Protein AF-A0A1V6DLV2-F1 (afdb_monomer)

Secondary structure (DSSP, 8-state):
-GGGGTPPP------HHHHHHHHHHHHHHHHHS---S--S--HHHHHHHHS------HHHHHHH----SS-HHHHHHHHHHHHHHT-

Radius of gyration: 19.01 Å; Cα contacts (8 Å, |Δi|>4): 50; chains: 1; bounding box: 38×27×51 Å

Foldseek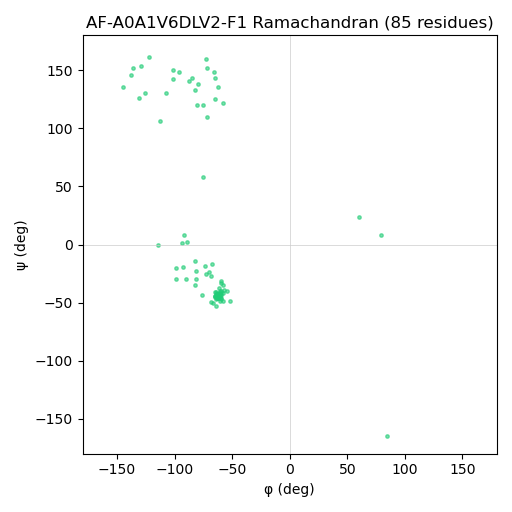 3Di:
DCVLLVHDDDPDDDDLVVLAVQQVVQVVCVVPDVDPDDRPGHNVNSVVVVDDDDDDCPCVCVPVVDDDPADPVRVVVVVSVVVVVVD

Mean predicted aligned error: 5.7 Å

Solvent-accessible surface area (backbone atoms only — not comparable to full-atom values): 5508 Å² total; per-residue (Å²): 108,55,65,80,73,75,39,79,79,89,80,82,82,78,54,62,69,59,42,32,52,51,5,50,53,34,48,51,48,51,72,74,43,99,58,84,81,77,63,95,39,36,48,63,58,33,51,63,73,68,48,91,85,82,82,83,56,65,62,46,33,71,79,67,66,53,69,82,93,62,51,73,67,59,51,51,50,52,50,52,52,50,64,61,70,74,106

Sequence (87 aa):
MLAALGEPPITRRISLRAARTVGACCEALWRTLPMKGEPPMTRFVAEELAKDHWFDLVAARRDLGYAPRVSMAEGTAALVASLLGGK

pLDDT: mean 91.47, std 6.11, range [52.34, 97.38]

Structure (mmCIF, N/CA/C/O backbone):
data_AF-A0A1V6DLV2-F1
#
_entry.id   AF-A0A1V6DLV2-F1
#
loop_
_atom_site.group_PDB
_atom_site.id
_atom_site.type_symbol
_atom_site.label_atom_id
_atom_site.label_alt_id
_atom_site.label_comp_id
_atom_site.label_asym_id
_atom_site.label_entity_id
_atom_site.label_seq_id
_atom_site.pdbx_PDB_ins_code
_atom_site.Cartn_x
_atom_site.Cartn_y
_atom_site.Cartn_z
_atom_site.occupancy
_atom_site.B_iso_or_equiv
_atom_site.auth_seq_id
_atom_site.auth_comp_id
_atom_site.auth_asym_id
_atom_site.auth_atom_id
_atom_site.pdbx_PDB_model_num
ATOM 1 N N . MET A 1 1 ? 13.143 -2.002 0.237 1.00 80.00 1 MET A N 1
ATOM 2 C CA . MET A 1 1 ? 13.069 -0.584 0.649 1.00 80.00 1 MET A CA 1
ATOM 3 C C . MET A 1 1 ? 13.489 -0.384 2.103 1.00 80.00 1 MET A C 1
ATOM 5 O O . MET A 1 1 ? 14.524 0.227 2.282 1.00 80.00 1 MET A O 1
ATOM 9 N N . LEU A 1 2 ? 12.792 -0.929 3.117 1.00 86.88 2 LEU A N 1
ATOM 10 C CA . LEU A 1 2 ? 13.175 -0.756 4.540 1.00 86.88 2 LEU A CA 1
ATOM 11 C C . LEU A 1 2 ? 14.640 -1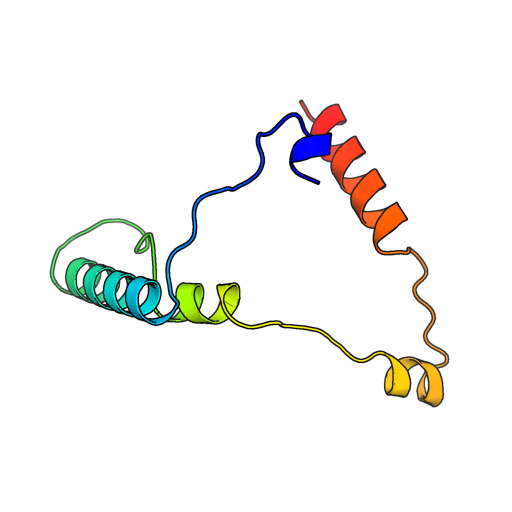.122 4.827 1.00 86.88 2 LEU A C 1
ATOM 13 O O . LEU A 1 2 ? 15.388 -0.299 5.338 1.00 86.88 2 LEU A O 1
ATOM 17 N N . ALA A 1 3 ? 15.083 -2.291 4.357 1.00 87.94 3 ALA A N 1
ATOM 18 C CA . ALA A 1 3 ? 16.482 -2.703 4.481 1.00 87.94 3 ALA A CA 1
ATOM 19 C C . ALA A 1 3 ? 17.471 -1.731 3.802 1.00 87.94 3 ALA A C 1
ATOM 21 O O . ALA A 1 3 ? 18.572 -1.531 4.298 1.00 87.94 3 ALA A O 1
ATOM 22 N N . ALA A 1 4 ? 17.073 -1.087 2.698 1.00 87.31 4 ALA A N 1
ATOM 23 C CA . ALA A 1 4 ? 17.903 -0.093 2.011 1.00 87.31 4 ALA A CA 1
ATOM 24 C C . ALA A 1 4 ? 17.989 1.241 2.779 1.00 87.31 4 ALA A C 1
ATOM 26 O O . ALA A 1 4 ? 18.897 2.026 2.537 1.00 87.31 4 ALA A O 1
ATOM 27 N N . LEU A 1 5 ? 17.063 1.483 3.713 1.00 90.00 5 LEU A N 1
ATOM 28 C CA . LEU A 1 5 ? 17.079 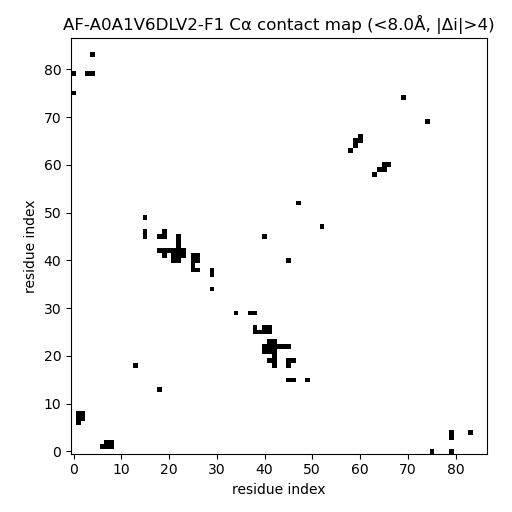2.612 4.645 1.00 90.00 5 LEU A CA 1
ATOM 29 C C . LEU A 1 5 ? 17.749 2.2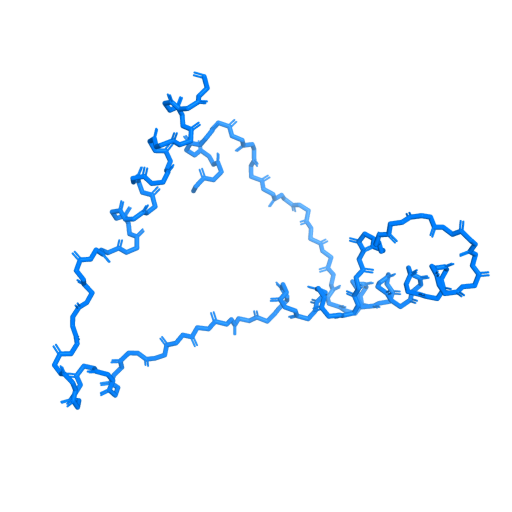59 5.988 1.00 90.00 5 LEU A C 1
ATOM 31 O O . LEU A 1 5 ? 17.804 3.107 6.873 1.00 90.00 5 LEU A O 1
ATOM 35 N N . GLY A 1 6 ? 18.253 1.028 6.146 1.00 89.88 6 GLY A N 1
ATOM 36 C CA . GLY A 1 6 ? 18.832 0.530 7.399 1.00 89.88 6 GLY A CA 1
ATOM 37 C C . GLY A 1 6 ? 17.804 0.083 8.446 1.00 89.88 6 GLY A C 1
ATOM 38 O O . GLY A 1 6 ? 18.189 -0.230 9.568 1.00 89.88 6 GLY A O 1
ATOM 39 N N . GLU A 1 7 ? 16.517 0.025 8.095 1.00 91.06 7 GLU A N 1
ATOM 40 C CA . GLU A 1 7 ? 15.443 -0.366 9.014 1.00 91.06 7 GLU A CA 1
ATOM 41 C C . GLU A 1 7 ? 15.229 -1.890 9.027 1.00 91.06 7 GLU A C 1
ATOM 43 O O . GLU A 1 7 ? 15.260 -2.533 7.964 1.00 91.06 7 GLU A O 1
ATOM 48 N N . PRO A 1 8 ? 14.970 -2.497 10.203 1.00 91.19 8 PRO A N 1
ATOM 49 C CA . PRO A 1 8 ? 14.744 -3.929 10.310 1.00 91.19 8 PRO A CA 1
ATOM 50 C C . PRO A 1 8 ? 13.456 -4.351 9.580 1.00 91.19 8 PRO A C 1
ATOM 52 O O . PRO A 1 8 ? 12.481 -3.596 9.519 1.00 91.19 8 PRO A O 1
ATOM 55 N N . PRO A 1 9 ? 13.409 -5.577 9.030 1.00 89.38 9 PRO A N 1
ATOM 56 C CA . PRO A 1 9 ? 12.217 -6.075 8.358 1.00 89.38 9 PRO A CA 1
ATOM 57 C C . PRO A 1 9 ? 11.045 -6.224 9.337 1.00 89.38 9 PRO A C 1
ATOM 59 O O . PRO A 1 9 ? 11.210 -6.649 10.482 1.00 89.38 9 PRO A O 1
ATOM 62 N N . ILE A 1 10 ? 9.831 -5.934 8.861 1.00 89.25 10 ILE A N 1
ATOM 63 C CA . ILE A 1 10 ? 8.608 -6.158 9.637 1.00 89.25 10 ILE A CA 1
ATOM 64 C C . ILE A 1 10 ? 8.345 -7.666 9.710 1.00 89.25 10 ILE A C 1
ATOM 66 O O . ILE A 1 10 ? 7.985 -8.298 8.719 1.00 89.25 10 ILE A O 1
ATOM 70 N N . THR A 1 11 ? 8.515 -8.243 10.897 1.00 92.50 11 THR A N 1
ATOM 71 C CA . THR A 1 11 ? 8.315 -9.682 11.150 1.00 92.50 11 THR A CA 1
ATOM 72 C C . THR A 1 11 ? 6.960 -10.005 11.770 1.00 92.50 11 THR A C 1
ATOM 74 O O . THR A 1 11 ? 6.492 -11.141 11.695 1.00 92.50 11 THR A O 1
ATOM 77 N N . ARG A 1 12 ? 6.305 -9.018 12.389 1.00 92.25 12 ARG A N 1
ATOM 78 C CA . ARG A 1 12 ? 5.019 -9.211 13.065 1.00 92.25 12 ARG A CA 1
ATOM 79 C C . ARG A 1 12 ? 3.881 -9.234 12.054 1.00 92.25 12 ARG A C 1
ATOM 81 O O . ARG A 1 12 ? 3.833 -8.419 11.137 1.00 92.25 12 ARG A O 1
ATOM 88 N N . ARG A 1 13 ? 2.942 -10.154 12.258 1.00 92.94 13 ARG A N 1
ATOM 89 C CA . ARG A 1 13 ? 1.743 -10.320 11.434 1.00 92.94 13 ARG A CA 1
ATOM 90 C C . ARG A 1 13 ? 0.538 -10.580 12.326 1.00 92.94 13 ARG A C 1
ATOM 92 O O . ARG A 1 13 ? 0.656 -11.249 13.348 1.00 92.94 13 ARG A O 1
ATOM 99 N N . ILE A 1 14 ? -0.615 -10.075 11.912 1.00 93.44 14 ILE A N 1
ATOM 100 C CA . ILE A 1 14 ? -1.918 -10.366 12.514 1.00 93.44 14 ILE A CA 1
ATOM 101 C C . ILE A 1 14 ? -2.886 -10.770 11.404 1.00 93.44 14 ILE A C 1
ATOM 103 O O . ILE A 1 14 ? -2.710 -10.379 10.251 1.00 93.44 14 ILE A O 1
ATOM 107 N N . SER A 1 15 ? -3.901 -11.569 11.730 1.00 94.19 15 SER A N 1
ATOM 108 C CA . SER A 1 15 ? -4.924 -11.938 10.749 1.00 94.19 15 SER A CA 1
ATOM 109 C C . SER A 1 15 ? -5.841 -10.750 10.441 1.00 94.19 15 SER A C 1
ATOM 111 O O . SER A 1 15 ? -6.092 -9.913 11.312 1.00 94.19 15 SER A O 1
ATOM 113 N N . LEU A 1 16 ? -6.414 -10.709 9.232 1.00 92.81 16 LEU A N 1
ATOM 114 C CA . LEU A 1 16 ? -7.390 -9.680 8.848 1.00 92.81 16 LEU A CA 1
ATOM 115 C C . LEU A 1 16 ? -8.562 -9.614 9.836 1.00 92.81 16 LEU A C 1
ATOM 117 O O . LEU A 1 16 ? -9.002 -8.533 10.212 1.00 92.81 16 LEU A O 1
ATOM 121 N N . ARG A 1 17 ? -9.048 -10.766 10.316 1.00 94.81 17 ARG A N 1
ATOM 122 C CA . ARG A 1 17 ? -10.124 -10.799 11.316 1.00 94.81 17 ARG A CA 1
ATOM 123 C C . ARG A 1 17 ? -9.709 -10.076 12.601 1.00 94.81 17 ARG A C 1
ATOM 125 O O . ARG A 1 17 ? -10.480 -9.262 13.094 1.00 94.81 17 ARG A O 1
ATOM 132 N N . ALA A 1 18 ? -8.503 -10.335 13.110 1.00 95.62 18 ALA A N 1
ATOM 133 C CA . ALA A 1 18 ? -7.997 -9.650 14.297 1.00 95.62 18 ALA A CA 1
ATOM 134 C C . ALA A 1 18 ? -7.836 -8.139 14.050 1.00 95.62 18 ALA A C 1
ATOM 136 O O . ALA A 1 18 ? -8.315 -7.341 14.853 1.00 95.62 18 ALA A O 1
ATOM 137 N N . ALA A 1 19 ? -7.247 -7.747 12.916 1.00 94.50 19 ALA A N 1
ATOM 138 C CA . ALA A 1 19 ? -7.067 -6.343 12.540 1.00 94.50 19 ALA A CA 1
ATOM 139 C C . ALA A 1 19 ? -8.404 -5.586 12.436 1.00 94.50 19 ALA A C 1
ATOM 141 O O . ALA A 1 19 ? -8.540 -4.487 12.971 1.00 94.50 19 ALA A O 1
ATOM 142 N N . ARG A 1 20 ? -9.426 -6.197 11.820 1.00 95.94 20 ARG A N 1
ATOM 143 C CA . ARG A 1 20 ? -10.774 -5.615 11.712 1.00 95.94 20 ARG A CA 1
ATOM 144 C C . ARG A 1 20 ? -11.446 -5.445 13.068 1.00 95.94 20 ARG A C 1
ATOM 146 O O . ARG A 1 20 ? -12.083 -4.417 13.286 1.00 95.94 20 ARG A O 1
ATOM 153 N N . THR A 1 21 ? -11.311 -6.417 13.971 1.00 96.44 21 THR A N 1
ATOM 154 C CA . THR A 1 21 ? -11.850 -6.303 15.335 1.00 96.44 21 THR A CA 1
ATOM 155 C C . THR A 1 21 ? -11.178 -5.161 16.092 1.00 96.44 21 THR A C 1
ATOM 157 O O . THR A 1 21 ? -11.872 -4.354 16.702 1.00 96.44 21 THR A O 1
ATOM 160 N N . VAL A 1 22 ? -9.849 -5.037 16.003 1.00 95.56 22 VAL A N 1
ATOM 161 C CA . VAL A 1 22 ? -9.112 -3.914 16.608 1.00 95.56 22 VAL A CA 1
ATOM 162 C C . VAL A 1 22 ? -9.596 -2.580 16.040 1.00 95.56 22 VAL A C 1
ATOM 164 O O . VAL A 1 22 ? -9.919 -1.682 16.811 1.00 95.56 22 VAL A O 1
ATOM 167 N N . GLY A 1 23 ? -9.739 -2.472 14.715 1.00 94.38 23 GLY A N 1
ATOM 168 C CA . GLY A 1 23 ? -10.280 -1.274 14.072 1.00 94.38 23 GLY A CA 1
ATOM 169 C C . GLY A 1 23 ? -11.688 -0.917 14.557 1.00 94.38 23 GLY A C 1
ATOM 170 O O . GLY A 1 23 ? -11.959 0.242 14.848 1.00 94.38 23 GLY A O 1
ATOM 171 N N . ALA A 1 24 ? -12.572 -1.906 14.725 1.00 95.69 24 ALA A N 1
ATOM 172 C CA . ALA A 1 24 ? -13.915 -1.682 15.260 1.00 95.69 24 ALA A CA 1
ATOM 173 C C . ALA A 1 24 ? -13.889 -1.155 16.707 1.00 95.69 24 ALA A C 1
ATOM 175 O O . ALA A 1 24 ? -14.632 -0.231 17.035 1.00 95.69 24 ALA A O 1
ATOM 176 N N . CYS A 1 25 ? -13.024 -1.713 17.560 1.00 95.75 25 CYS A N 1
ATOM 177 C CA . CYS A 1 25 ? -12.855 -1.256 18.939 1.00 95.75 25 CYS A CA 1
ATOM 178 C C . CYS A 1 25 ? -12.303 0.173 19.003 1.00 95.75 25 CYS A C 1
ATOM 180 O O . CYS A 1 25 ? -12.824 0.988 19.761 1.00 95.75 25 CYS A O 1
ATOM 182 N N . CYS A 1 26 ? -11.284 0.493 18.198 1.00 94.25 26 CYS A N 1
ATOM 183 C CA . CYS A 1 26 ? -10.729 1.843 18.115 1.00 94.25 26 CYS A CA 1
ATOM 184 C C . CYS A 1 26 ? -11.788 2.845 17.647 1.00 94.25 26 CYS A C 1
ATOM 186 O O . CYS A 1 26 ? -12.002 3.860 18.300 1.00 94.25 26 CYS A O 1
ATOM 188 N N . GLU A 1 27 ? -12.517 2.547 16.575 1.00 95.06 27 GLU A N 1
ATOM 189 C CA . GLU A 1 27 ? -13.588 3.422 16.090 1.00 95.06 27 GLU A CA 1
ATOM 190 C C . GLU A 1 27 ? -14.692 3.636 17.135 1.00 95.06 27 GLU A C 1
ATOM 192 O O . GLU A 1 27 ? -15.168 4.758 17.307 1.00 95.06 27 GLU A O 1
ATOM 197 N N . ALA A 1 28 ? -15.093 2.582 17.853 1.00 94.81 28 ALA A N 1
ATOM 198 C CA . ALA A 1 28 ? -16.087 2.694 18.915 1.00 94.81 28 ALA A CA 1
ATOM 199 C C . ALA A 1 28 ? -15.589 3.592 20.053 1.00 94.81 28 ALA A C 1
ATOM 201 O O . ALA A 1 28 ? -16.315 4.482 20.484 1.00 94.81 28 ALA A O 1
ATOM 202 N N . LEU A 1 29 ? -14.344 3.402 20.493 1.00 94.88 29 LEU A N 1
ATOM 203 C CA . LEU A 1 29 ? -13.740 4.178 21.572 1.00 94.88 29 LEU A CA 1
ATOM 204 C C . LEU A 1 29 ? -13.591 5.661 21.205 1.00 94.88 29 LEU A C 1
ATOM 206 O O . LEU A 1 29 ? -13.906 6.525 22.015 1.00 94.88 29 LEU A O 1
ATOM 210 N N . TRP A 1 30 ? -13.159 5.962 19.978 1.00 94.06 30 TRP A N 1
ATOM 211 C CA . TRP A 1 30 ? -13.030 7.340 19.487 1.00 94.06 30 TRP A CA 1
ATOM 212 C C . TRP A 1 30 ? -14.378 8.024 19.248 1.00 94.06 30 TRP A C 1
ATOM 214 O O . TRP A 1 30 ? -14.452 9.248 19.269 1.00 94.06 30 TRP A O 1
ATOM 224 N N . ARG A 1 31 ? -15.450 7.256 19.021 1.00 91.00 31 ARG A N 1
ATOM 225 C CA . ARG A 1 31 ? -16.807 7.802 18.907 1.00 91.00 31 ARG A CA 1
ATOM 226 C C . ARG A 1 31 ? -17.450 8.067 20.272 1.00 91.00 31 ARG A C 1
ATOM 228 O O . ARG A 1 31 ? -18.305 8.943 20.357 1.00 91.00 31 ARG A O 1
ATOM 235 N N . THR A 1 32 ? -17.096 7.309 21.311 1.00 95.00 32 THR A N 1
ATOM 236 C CA . THR A 1 32 ? -17.737 7.403 22.636 1.00 95.00 32 THR A CA 1
ATOM 237 C C . THR A 1 32 ? -16.955 8.236 23.644 1.00 95.00 32 THR A C 1
ATOM 239 O O . THR A 1 32 ? -17.567 8.849 24.516 1.00 95.00 32 THR A O 1
ATOM 242 N N . LEU A 1 33 ? -15.627 8.284 23.543 1.00 92.38 33 LEU A N 1
ATOM 243 C CA . LEU A 1 33 ? -14.774 9.090 24.413 1.00 92.38 33 LEU A CA 1
ATOM 244 C C . LEU A 1 33 ? -14.331 10.378 23.707 1.00 92.38 33 LEU A C 1
ATOM 246 O O . LEU A 1 33 ? -14.135 10.368 22.493 1.00 92.38 33 LEU A O 1
ATOM 250 N N . PRO A 1 34 ? -14.092 11.479 24.447 1.00 86.94 34 PRO A 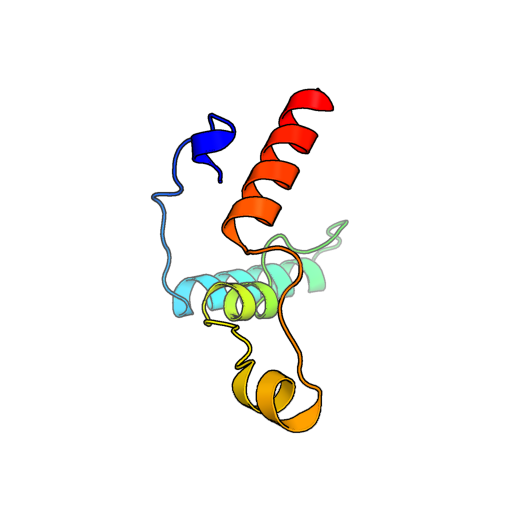N 1
ATOM 251 C CA . PRO A 1 34 ? -13.575 12.735 23.900 1.00 86.94 34 PRO A CA 1
ATOM 252 C C . PRO A 1 34 ? -12.069 12.629 23.589 1.00 86.94 34 PRO A C 1
ATOM 254 O O . PRO A 1 34 ? -11.238 13.354 24.138 1.00 86.94 34 PRO A O 1
ATOM 257 N N . MET A 1 35 ? -11.704 11.678 22.732 1.00 85.88 35 MET A N 1
ATOM 258 C CA . MET A 1 35 ? -10.334 11.431 22.297 1.00 85.88 35 MET A CA 1
ATOM 259 C C . MET A 1 35 ? -9.986 12.408 21.173 1.00 85.88 35 MET A C 1
ATOM 261 O O . MET A 1 35 ? -10.761 12.609 20.241 1.00 85.88 35 MET A O 1
ATOM 265 N N . LYS A 1 36 ? -8.820 13.048 21.271 1.00 85.12 36 LYS A N 1
ATOM 266 C CA . LYS A 1 36 ? -8.337 13.977 20.243 1.00 85.12 36 LYS A CA 1
ATOM 267 C C . LYS A 1 36 ? -7.626 13.205 19.130 1.00 85.12 36 LYS A C 1
ATOM 269 O O . LYS A 1 36 ? -6.897 12.258 19.410 1.00 85.12 36 LYS A O 1
ATOM 274 N N . GLY A 1 37 ? -7.786 13.663 17.890 1.00 87.19 37 GLY A N 1
ATOM 275 C CA . GLY A 1 37 ? -7.127 13.082 16.718 1.00 87.19 37 GLY A CA 1
ATOM 276 C C . GLY A 1 37 ? -7.864 11.879 16.128 1.00 87.19 37 GLY A C 1
ATOM 277 O O . GLY A 1 37 ? -9.035 11.643 16.421 1.00 87.19 37 GLY A O 1
ATOM 278 N N . GLU A 1 38 ? -7.168 11.131 15.276 1.00 88.25 38 GLU A N 1
ATOM 279 C CA . GLU A 1 38 ? -7.724 9.997 14.534 1.00 88.25 38 GLU A CA 1
ATOM 280 C C . GLU A 1 38 ? -7.441 8.658 15.236 1.00 88.25 38 GLU A C 1
ATOM 282 O O . GLU A 1 38 ? -6.411 8.513 15.904 1.00 88.25 38 GLU A O 1
ATOM 287 N N . PRO A 1 39 ? -8.337 7.662 15.104 1.00 90.81 39 PRO A N 1
ATOM 288 C CA . PRO A 1 39 ? -8.090 6.326 15.627 1.00 90.81 39 PRO A CA 1
ATOM 289 C C . PRO A 1 39 ? -6.862 5.690 14.944 1.00 90.81 39 PRO A C 1
ATOM 291 O O . PRO A 1 39 ? -6.761 5.719 13.718 1.00 90.81 39 PRO A O 1
ATOM 294 N N . PRO A 1 40 ? -5.957 5.038 15.700 1.00 89.12 40 PRO A N 1
ATOM 295 C CA . PRO A 1 40 ? -4.711 4.465 15.175 1.00 89.12 40 PRO A CA 1
ATOM 296 C C . PRO A 1 40 ? -4.936 3.276 14.231 1.00 89.12 40 PRO A C 1
ATOM 298 O O . PRO A 1 40 ? -4.030 2.861 13.514 1.00 89.12 40 PRO A O 1
ATOM 301 N N . MET A 1 41 ? -6.133 2.695 14.259 1.00 92.69 41 MET A N 1
ATOM 302 C CA . MET A 1 41 ? -6.562 1.630 13.369 1.00 92.69 41 MET A CA 1
ATOM 303 C C . MET A 1 41 ? -8.043 1.821 13.065 1.00 92.69 41 MET A C 1
ATOM 305 O O . MET A 1 41 ? -8.846 2.035 13.974 1.00 92.69 41 MET A O 1
ATOM 309 N N . THR A 1 42 ? -8.410 1.676 11.797 1.00 95.06 42 THR A N 1
ATOM 310 C CA . THR A 1 42 ? -9.803 1.611 11.350 1.00 95.06 42 THR A CA 1
ATOM 311 C C . THR A 1 42 ? -10.037 0.304 10.615 1.00 95.06 42 THR A C 1
ATOM 313 O O . THR A 1 42 ? -9.106 -0.358 10.148 1.00 95.06 42 THR A O 1
ATOM 316 N N . ARG A 1 43 ? -11.303 -0.085 10.477 1.00 94.50 43 ARG A N 1
ATOM 317 C CA . ARG A 1 43 ? -11.686 -1.216 9.627 1.00 94.50 43 ARG A CA 1
ATOM 318 C C . ARG A 1 43 ? -11.274 -0.981 8.175 1.00 94.50 43 ARG A C 1
ATOM 320 O O . ARG A 1 43 ? -10.942 -1.947 7.504 1.00 94.50 43 ARG A O 1
ATOM 327 N N . PHE A 1 44 ? -11.259 0.273 7.721 1.00 93.19 44 PHE A N 1
ATOM 328 C CA . PHE A 1 44 ? -10.771 0.647 6.395 1.00 93.19 44 PHE A CA 1
ATOM 329 C C . PHE A 1 44 ? -9.271 0.362 6.244 1.00 93.19 44 PHE A C 1
ATOM 331 O O . PHE A 1 44 ? -8.893 -0.401 5.364 1.00 93.19 44 PHE A O 1
ATOM 338 N N . VAL A 1 45 ? -8.431 0.857 7.162 1.00 92.81 45 VAL A N 1
ATOM 339 C CA . VAL A 1 45 ? -6.977 0.594 7.149 1.00 92.81 45 VAL A CA 1
ATOM 340 C C . VAL A 1 45 ? -6.678 -0.909 7.194 1.00 92.81 45 VAL A C 1
ATOM 342 O O . VAL A 1 45 ? -5.794 -1.385 6.485 1.00 92.81 45 VAL A O 1
ATOM 345 N N . ALA A 1 46 ? -7.437 -1.678 7.981 1.00 94.19 46 ALA A N 1
ATOM 346 C CA . ALA A 1 46 ? -7.286 -3.130 8.032 1.00 94.19 46 ALA A CA 1
ATOM 347 C C . ALA A 1 46 ? -7.557 -3.812 6.676 1.00 94.19 46 ALA A C 1
ATOM 349 O O . ALA A 1 46 ? -6.888 -4.787 6.346 1.00 94.19 46 ALA A O 1
ATOM 350 N N . GLU A 1 47 ? -8.531 -3.328 5.905 1.00 92.94 47 GLU A N 1
ATOM 351 C CA . GLU A 1 47 ? -8.880 -3.874 4.588 1.00 92.94 47 GLU A CA 1
ATOM 352 C C . GLU A 1 47 ? -7.872 -3.454 3.510 1.00 92.94 47 GLU A C 1
ATOM 354 O O . GLU A 1 47 ? -7.432 -4.307 2.740 1.00 92.94 47 GLU A O 1
ATOM 359 N N . GLU A 1 48 ? -7.459 -2.182 3.498 1.00 92.69 48 GLU A N 1
ATOM 360 C CA . GLU A 1 48 ? -6.480 -1.643 2.541 1.00 92.69 48 GLU A CA 1
ATOM 361 C C . GLU A 1 48 ? -5.134 -2.372 2.625 1.00 92.69 48 GLU A C 1
ATOM 363 O O . GLU A 1 48 ? -4.521 -2.679 1.606 1.00 92.69 48 GLU A O 1
ATOM 368 N N . LEU A 1 49 ? -4.684 -2.691 3.843 1.00 91.44 49 LEU A N 1
ATOM 369 C CA . LEU A 1 49 ? -3.399 -3.355 4.074 1.00 91.44 49 LEU A CA 1
ATOM 370 C C . LEU A 1 49 ? -3.441 -4.874 3.880 1.00 91.44 49 LEU A C 1
ATOM 372 O O . LEU A 1 49 ? -2.393 -5.493 3.705 1.00 91.44 49 LEU A O 1
ATOM 376 N N . ALA A 1 50 ? -4.616 -5.495 3.982 1.00 90.06 50 ALA A N 1
ATOM 377 C CA . ALA A 1 50 ? -4.741 -6.949 3.897 1.00 90.06 50 ALA A CA 1
ATOM 378 C C . ALA A 1 50 ? -5.034 -7.456 2.486 1.00 90.06 50 ALA A C 1
ATOM 380 O O . ALA A 1 50 ? -4.862 -8.649 2.232 1.00 90.06 50 ALA A O 1
ATOM 381 N N . LYS A 1 51 ? -5.530 -6.591 1.601 1.00 87.75 51 LYS A N 1
ATOM 382 C CA . LYS A 1 51 ? -5.865 -6.949 0.225 1.00 87.75 51 LYS A CA 1
ATOM 383 C C . LYS A 1 51 ? -4.782 -6.478 -0.730 1.00 87.75 51 LYS A C 1
ATOM 385 O O . LYS A 1 51 ? -4.235 -5.387 -0.587 1.00 87.75 51 LYS A O 1
ATOM 390 N N . ASP A 1 52 ? -4.529 -7.299 -1.738 1.00 87.25 52 ASP A N 1
ATOM 391 C CA . ASP A 1 52 ? -3.624 -6.943 -2.819 1.00 87.25 52 ASP A CA 1
ATOM 392 C C . ASP A 1 52 ? -4.314 -5.953 -3.761 1.00 87.25 52 ASP A C 1
ATOM 394 O O . ASP A 1 52 ? -5.343 -6.260 -4.367 1.00 87.25 52 ASP A O 1
ATOM 398 N N . HIS A 1 53 ? -3.725 -4.768 -3.903 1.00 85.88 53 HIS A N 1
ATOM 399 C CA . HIS A 1 53 ? -4.187 -3.731 -4.818 1.00 85.88 53 HIS A CA 1
ATOM 400 C C . HIS A 1 53 ? -3.150 -3.554 -5.921 1.00 85.88 53 HIS A C 1
ATOM 402 O O . HIS A 1 53 ? -2.066 -3.015 -5.697 1.00 85.88 53 HIS A O 1
ATOM 408 N N . TRP A 1 54 ? -3.471 -4.033 -7.119 1.00 89.50 54 TRP A N 1
ATOM 409 C CA . TRP A 1 54 ? -2.604 -3.920 -8.286 1.00 89.50 54 TRP A CA 1
ATOM 410 C C . TRP A 1 54 ? -3.411 -3.513 -9.516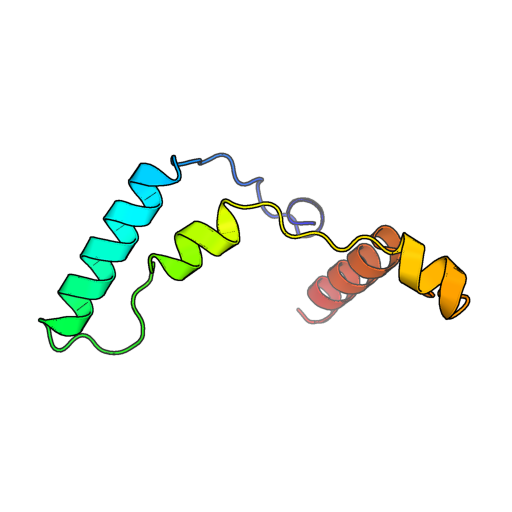 1.00 89.50 54 TRP A C 1
ATOM 412 O O . TRP A 1 54 ? -4.605 -3.788 -9.623 1.00 89.50 54 TRP A O 1
ATOM 422 N N . PHE A 1 55 ? -2.737 -2.838 -10.443 1.00 87.62 55 PHE A N 1
ATOM 423 C CA . PHE A 1 55 ? -3.315 -2.411 -11.710 1.00 87.62 55 PHE A CA 1
ATOM 424 C C . PHE A 1 55 ? -2.748 -3.255 -12.846 1.00 87.62 55 PHE A C 1
ATOM 426 O O . PHE A 1 55 ? -1.528 -3.385 -12.978 1.00 87.62 55 PHE A O 1
ATOM 433 N N . ASP A 1 56 ? -3.632 -3.789 -13.686 1.00 91.31 56 ASP A N 1
ATOM 434 C CA . ASP A 1 56 ? -3.237 -4.401 -14.949 1.00 91.31 56 ASP A CA 1
ATOM 435 C C . ASP A 1 56 ? -3.018 -3.313 -16.010 1.00 91.31 56 ASP A C 1
ATOM 437 O O . ASP A 1 56 ? -3.921 -2.549 -16.356 1.00 91.31 56 ASP A O 1
ATOM 441 N N . LEU A 1 57 ? -1.798 -3.247 -16.541 1.00 92.19 57 LEU A N 1
ATOM 442 C CA . LEU A 1 57 ? -1.408 -2.273 -17.556 1.00 92.19 57 LEU A CA 1
ATOM 443 C C . LEU A 1 57 ? -1.649 -2.764 -18.992 1.00 92.19 57 LEU A C 1
ATOM 445 O O . LEU A 1 57 ? -1.315 -2.036 -19.926 1.00 92.19 57 LEU A O 1
ATOM 449 N N . VAL A 1 58 ? -2.203 -3.962 -19.211 1.00 94.94 58 VAL A N 1
ATOM 450 C CA . VAL A 1 58 ? -2.425 -4.531 -20.556 1.00 94.94 58 VAL A CA 1
ATOM 451 C C . VAL A 1 58 ? -3.294 -3.619 -21.425 1.00 94.94 58 VAL A C 1
ATOM 453 O O . VAL A 1 58 ? -2.906 -3.306 -22.551 1.00 94.94 58 VAL A O 1
ATOM 456 N N . ALA A 1 59 ? -4.427 -3.134 -20.909 1.00 94.31 59 ALA A N 1
ATOM 457 C CA . ALA A 1 59 ? -5.309 -2.242 -21.666 1.00 94.31 59 ALA A CA 1
ATOM 458 C C . ALA A 1 59 ? -4.628 -0.899 -21.979 1.00 94.31 59 ALA A C 1
ATOM 460 O O . ALA A 1 59 ? -4.642 -0.446 -23.120 1.00 94.31 59 ALA A O 1
ATOM 461 N N . ALA A 1 60 ? -3.941 -0.311 -20.993 1.00 94.69 60 ALA A N 1
ATOM 462 C CA . ALA A 1 60 ? -3.199 0.936 -21.179 1.00 9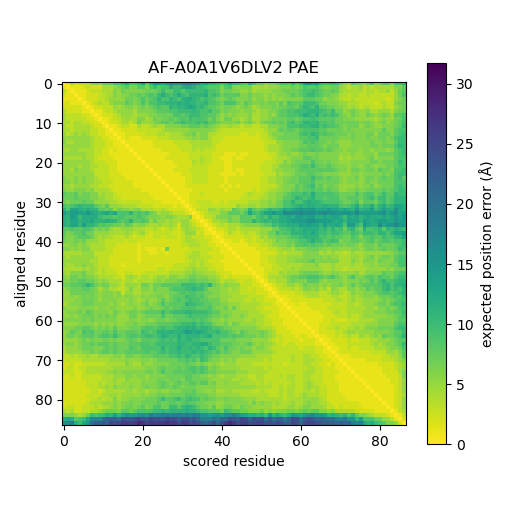4.69 60 ALA A CA 1
ATOM 463 C C . ALA A 1 60 ? -2.094 0.796 -22.242 1.00 94.69 60 ALA A C 1
ATOM 465 O O . ALA A 1 60 ? -1.895 1.689 -23.064 1.00 94.69 60 ALA A O 1
ATOM 466 N N . ARG A 1 61 ? -1.390 -0.340 -22.261 1.00 95.19 61 ARG A N 1
ATOM 467 C CA . ARG A 1 61 ? -0.369 -0.649 -23.272 1.00 95.19 61 ARG A CA 1
ATOM 468 C C . ARG A 1 61 ? -0.968 -0.763 -24.668 1.00 95.19 61 ARG A C 1
ATOM 470 O O . ARG A 1 61 ? -0.415 -0.194 -25.601 1.00 95.19 61 ARG A O 1
ATOM 477 N N . ARG A 1 62 ? -2.081 -1.488 -24.805 1.00 96.19 62 ARG A N 1
ATOM 478 C CA . ARG A 1 62 ? -2.741 -1.734 -26.094 1.00 96.19 62 ARG A CA 1
ATOM 479 C C . ARG A 1 62 ? -3.352 -0.463 -26.677 1.00 96.19 62 ARG A C 1
ATOM 481 O O . ARG A 1 62 ? -3.119 -0.164 -27.841 1.00 96.19 62 ARG A O 1
ATOM 488 N N . ASP A 1 63 ? -4.123 0.260 -25.871 1.00 97.38 63 ASP A N 1
ATOM 489 C CA . ASP A 1 63 ? -5.001 1.326 -26.366 1.00 97.38 63 ASP A CA 1
ATOM 490 C C . ASP A 1 63 ? -4.300 2.688 -26.398 1.00 97.38 63 ASP A C 1
ATOM 492 O O . ASP A 1 63 ? -4.611 3.527 -27.238 1.00 97.38 63 ASP A O 1
ATOM 496 N N . LEU A 1 64 ? -3.338 2.907 -25.496 1.00 95.75 64 LEU A N 1
ATOM 497 C CA . LEU A 1 64 ? -2.644 4.190 -25.342 1.00 95.75 64 LEU A CA 1
ATOM 498 C C . LEU A 1 64 ? -1.155 4.108 -25.696 1.00 95.75 64 LEU A C 1
ATOM 500 O O . LEU A 1 64 ? -0.444 5.101 -25.556 1.00 95.75 64 LEU A O 1
ATOM 504 N N . GLY A 1 65 ? -0.650 2.931 -26.089 1.00 94.31 65 GLY A N 1
ATOM 505 C CA . GLY A 1 65 ? 0.786 2.718 -26.282 1.00 94.31 65 GLY A CA 1
ATOM 506 C C . GLY A 1 65 ? 1.596 2.949 -25.001 1.00 94.31 65 GLY A C 1
ATOM 507 O O . GLY A 1 65 ? 2.776 3.291 -25.067 1.00 94.31 65 GLY A O 1
ATOM 508 N N . TYR A 1 66 ? 0.964 2.830 -23.826 1.00 93.56 66 TYR A N 1
ATOM 509 C CA . TYR A 1 66 ? 1.577 3.222 -22.562 1.00 93.56 66 TYR A CA 1
ATOM 510 C C . TYR A 1 66 ? 2.787 2.346 -22.226 1.00 93.56 66 TYR A C 1
ATOM 512 O O . TYR A 1 66 ? 2.680 1.126 -22.098 1.00 93.56 66 TYR A O 1
ATOM 520 N N . ALA A 1 67 ? 3.932 2.978 -21.985 1.00 92.44 67 ALA A N 1
ATOM 521 C CA . ALA A 1 67 ? 5.112 2.337 -21.424 1.00 92.44 67 ALA A CA 1
ATOM 522 C C . ALA A 1 67 ? 5.570 3.110 -20.174 1.00 92.44 67 ALA A C 1
ATOM 524 O O . ALA A 1 67 ? 5.714 4.335 -20.244 1.00 92.44 67 ALA A O 1
ATOM 525 N N . PRO A 1 68 ? 5.811 2.434 -19.031 1.00 91.44 68 PRO A N 1
ATOM 526 C CA . PRO A 1 68 ? 6.377 3.086 -17.856 1.00 91.44 68 PRO A CA 1
ATOM 527 C C . PRO A 1 68 ? 7.724 3.723 -18.206 1.00 91.44 68 PRO A C 1
ATOM 529 O O . PRO A 1 68 ? 8.636 3.034 -18.653 1.00 91.44 68 PRO A O 1
ATOM 532 N N . ARG A 1 69 ? 7.847 5.039 -17.999 1.00 94.12 69 ARG A N 1
ATOM 533 C CA . ARG A 1 69 ? 9.105 5.779 -18.219 1.00 94.12 69 ARG A CA 1
ATOM 534 C C . ARG A 1 69 ? 10.155 5.495 -17.148 1.00 94.12 69 ARG A C 1
ATOM 536 O O . ARG A 1 69 ? 11.337 5.687 -17.392 1.00 94.12 69 ARG A O 1
ATOM 543 N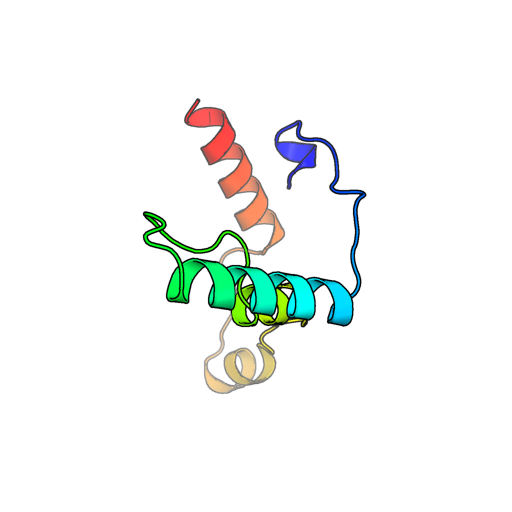 N . VAL A 1 70 ? 9.695 5.104 -15.965 1.00 95.06 70 VAL A N 1
ATOM 544 C CA . VAL A 1 70 ? 10.511 4.754 -14.807 1.00 95.06 70 VAL A CA 1
ATOM 545 C C . VAL A 1 70 ? 9.989 3.418 -14.309 1.00 95.06 70 VAL A C 1
ATOM 547 O O . VAL A 1 70 ? 8.786 3.260 -14.086 1.00 95.06 70 VAL A O 1
ATOM 550 N N . SER A 1 71 ? 10.877 2.442 -14.179 1.00 93.38 71 SER A N 1
ATOM 551 C CA . SER A 1 71 ? 10.535 1.145 -13.607 1.00 93.38 71 SER A CA 1
ATOM 552 C C . SER A 1 71 ? 10.331 1.253 -12.094 1.00 93.38 71 SER A C 1
ATOM 554 O O . SER A 1 71 ? 10.842 2.158 -11.434 1.00 93.38 71 SER A O 1
ATOM 556 N N . MET A 1 72 ? 9.626 0.284 -11.503 1.00 92.69 72 MET A N 1
ATOM 557 C CA . MET A 1 72 ? 9.474 0.227 -10.044 1.00 92.69 72 MET A CA 1
ATOM 558 C C . MET A 1 72 ? 10.827 0.160 -9.322 1.00 92.69 72 MET A C 1
ATOM 560 O O . MET A 1 72 ? 10.974 0.745 -8.250 1.00 92.69 72 MET A O 1
ATOM 564 N N . ALA A 1 73 ? 11.824 -0.511 -9.907 1.00 93.81 73 ALA A N 1
ATOM 565 C CA . ALA A 1 73 ? 13.166 -0.605 -9.339 1.00 93.81 73 ALA A CA 1
ATOM 566 C C . ALA A 1 73 ? 13.877 0.758 -9.326 1.00 93.81 73 ALA A C 1
ATOM 568 O O . ALA A 1 73 ? 14.350 1.187 -8.274 1.00 93.81 73 ALA A O 1
ATOM 569 N N . GLU A 1 74 ? 13.888 1.462 -10.462 1.00 95.38 74 GLU A N 1
ATOM 570 C CA . GLU A 1 74 ? 14.482 2.801 -10.582 1.00 95.38 74 GLU A CA 1
ATOM 571 C C . GLU A 1 74 ? 13.779 3.811 -9.671 1.00 95.38 74 GLU A C 1
ATOM 573 O O . GLU A 1 74 ? 14.439 4.532 -8.925 1.00 95.38 74 GLU A O 1
ATOM 578 N N . GLY A 1 75 ? 12.442 3.821 -9.669 1.00 94.94 75 GLY A N 1
ATOM 579 C CA . GLY A 1 75 ? 11.656 4.710 -8.815 1.00 94.94 75 GLY A CA 1
ATOM 580 C C . GLY A 1 75 ? 11.909 4.461 -7.327 1.00 94.94 75 GLY A C 1
ATOM 581 O O . GLY A 1 75 ? 12.104 5.406 -6.564 1.00 94.94 75 GLY A O 1
ATOM 582 N N . THR A 1 76 ? 11.986 3.191 -6.913 1.00 95.12 76 THR A N 1
ATOM 583 C CA . THR A 1 76 ? 12.299 2.834 -5.519 1.00 95.12 76 THR A CA 1
ATOM 584 C C . THR A 1 76 ? 13.718 3.257 -5.138 1.00 95.12 76 THR A C 1
ATOM 586 O O . THR A 1 76 ? 13.922 3.770 -4.040 1.00 95.12 76 THR A O 1
ATOM 589 N N . ALA A 1 77 ? 14.701 3.078 -6.026 1.00 94.25 77 ALA A N 1
ATOM 590 C CA . ALA A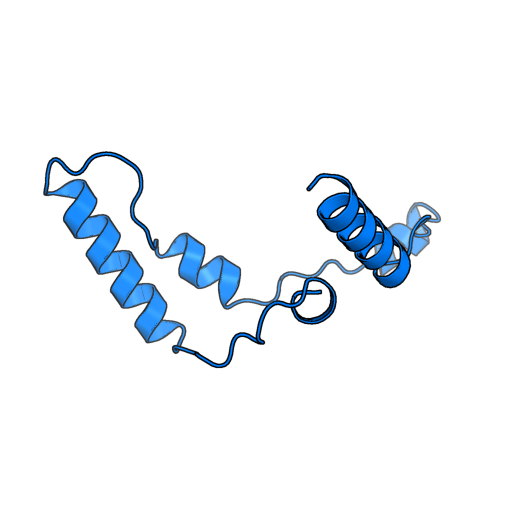 1 77 ? 16.082 3.489 -5.777 1.00 94.25 77 ALA A CA 1
ATOM 591 C C . ALA A 1 77 ? 16.213 5.016 -5.646 1.00 94.25 77 ALA A C 1
ATOM 593 O O . ALA A 1 77 ? 16.841 5.496 -4.702 1.00 94.25 77 ALA A O 1
ATOM 594 N N . ALA A 1 78 ? 15.566 5.775 -6.536 1.00 94.75 78 ALA A N 1
ATOM 595 C CA . ALA A 1 78 ? 15.540 7.235 -6.479 1.00 94.75 78 ALA A CA 1
ATOM 596 C C . ALA A 1 78 ? 14.883 7.749 -5.187 1.00 94.75 78 ALA A C 1
ATOM 598 O O . ALA A 1 78 ? 15.409 8.657 -4.543 1.00 94.75 78 ALA A O 1
ATOM 599 N N . LEU A 1 79 ? 13.775 7.130 -4.764 1.00 94.56 79 LEU A N 1
ATOM 600 C CA . LEU A 1 79 ? 13.111 7.459 -3.502 1.00 94.56 79 LEU A CA 1
ATOM 601 C C . LEU A 1 79 ? 14.020 7.197 -2.293 1.00 94.56 79 LEU A C 1
ATOM 603 O O . LEU A 1 79 ? 14.140 8.054 -1.421 1.00 94.56 79 LEU A O 1
ATOM 607 N N . VAL A 1 80 ? 14.690 6.041 -2.244 1.00 94.75 80 VAL A N 1
ATOM 608 C CA . VAL A 1 80 ? 15.639 5.719 -1.165 1.00 94.75 80 VAL A CA 1
ATOM 609 C C . VAL A 1 80 ? 16.783 6.733 -1.122 1.00 94.75 80 VAL A C 1
ATOM 611 O O . VAL A 1 80 ? 17.100 7.234 -0.046 1.00 94.75 80 VAL A O 1
ATOM 614 N N . ALA A 1 81 ? 17.361 7.088 -2.272 1.00 93.50 81 ALA A N 1
ATOM 615 C CA . ALA A 1 81 ? 18.423 8.089 -2.346 1.00 93.50 81 ALA A CA 1
ATOM 616 C C . ALA A 1 81 ? 17.959 9.461 -1.825 1.00 93.50 81 ALA A C 1
ATOM 618 O O . ALA A 1 81 ? 18.667 10.092 -1.043 1.00 93.50 81 ALA A O 1
ATOM 619 N N . SER A 1 82 ? 16.749 9.895 -2.192 1.00 94.38 82 SER A N 1
ATOM 620 C CA . SER A 1 82 ? 16.167 11.152 -1.708 1.00 94.38 82 SER A CA 1
ATOM 621 C C . SER A 1 82 ? 15.946 11.159 -0.192 1.00 94.38 82 SER A C 1
ATOM 623 O O . SER A 1 82 ? 16.268 12.152 0.456 1.00 94.38 82 SER A O 1
ATOM 625 N N . LEU A 1 83 ? 15.444 10.064 0.389 1.00 93.12 83 LEU A N 1
ATOM 626 C CA . LEU A 1 83 ? 15.216 9.955 1.836 1.00 93.12 83 LEU A CA 1
ATOM 627 C C . LEU A 1 83 ? 16.517 9.909 2.650 1.00 93.12 83 LEU A C 1
ATOM 629 O O . LEU A 1 83 ? 16.519 10.295 3.817 1.00 93.12 83 LEU A O 1
ATOM 633 N N . LEU A 1 84 ? 17.612 9.432 2.056 1.00 89.81 84 LEU A N 1
ATOM 634 C CA . LEU A 1 84 ? 18.933 9.429 2.688 1.00 89.81 84 LEU A CA 1
ATOM 635 C C . LEU A 1 84 ? 19.651 10.777 2.550 1.00 89.81 84 LEU A C 1
ATOM 637 O O . LEU A 1 84 ? 20.350 11.171 3.476 1.00 89.81 84 LEU A O 1
ATOM 641 N N . GLY A 1 85 ? 19.475 11.481 1.427 1.00 81.25 85 GLY A N 1
ATOM 642 C CA . GLY A 1 85 ? 20.091 12.790 1.176 1.00 81.25 85 GLY A CA 1
ATOM 643 C C . GLY A 1 85 ? 19.355 13.985 1.795 1.00 81.25 85 GLY A C 1
ATOM 644 O O . GLY A 1 85 ? 19.917 15.071 1.844 1.00 81.25 85 GLY A O 1
ATOM 645 N N . GLY A 1 86 ? 18.108 13.801 2.243 1.00 65.38 86 GLY A N 1
ATOM 646 C CA . GLY A 1 86 ? 17.326 14.806 2.975 1.00 65.38 86 GLY A CA 1
ATOM 647 C C . GLY A 1 86 ? 17.447 14.726 4.504 1.00 65.38 86 GLY A C 1
ATOM 648 O O . GLY A 1 86 ? 16.667 15.386 5.190 1.00 65.38 86 GLY A O 1
ATOM 649 N N . LYS A 1 87 ? 18.356 13.891 5.027 1.00 52.34 87 LYS A N 1
ATOM 650 C CA . LYS A 1 87 ? 18.749 13.866 6.445 1.00 52.34 87 LYS A CA 1
ATOM 651 C C . LYS A 1 87 ? 19.886 14.842 6.716 1.00 52.34 87 LYS A C 1
ATOM 653 O O . LYS A 1 87 ? 20.768 14.964 5.840 1.00 52.34 87 LYS A O 1
#